Protein AF-A0A2M7BWK6-F1 (afdb_monomer_lite)

Organism: NCBI:txid1974845

Foldseek 3Di:
DFDKDWDDWDWDDDPQWIWIWIWTAGPVRWIKIKIKIFGDDDPPDHTDIDIDIGGPVRVVVVVVVVVPDDPD

Structure (mmCIF, N/CA/C/O backbone):
data_AF-A0A2M7BWK6-F1
#
_entry.id   AF-A0A2M7BWK6-F1
#
loop_
_atom_site.group_PDB
_atom_site.id
_atom_site.type_symbol
_atom_site.label_atom_id
_atom_site.label_alt_id
_atom_site.label_comp_id
_atom_site.label_asym_id
_atom_site.label_entity_id
_atom_site.label_seq_id
_atom_site.pdbx_PDB_ins_code
_atom_site.Cartn_x
_atom_site.Cartn_y
_atom_site.Cartn_z
_atom_site.occupancy
_atom_site.B_iso_or_equiv
_atom_site.auth_seq_id
_atom_site.auth_comp_id
_atom_site.auth_asym_id
_atom_site.auth_atom_id
_atom_site.pdbx_PDB_model_num
ATOM 1 N N . MET A 1 1 ? 6.635 18.750 9.823 1.00 47.97 1 MET A N 1
ATOM 2 C CA . MET A 1 1 ? 6.903 17.367 9.369 1.00 47.97 1 MET A CA 1
ATOM 3 C C . MET A 1 1 ? 6.214 16.431 10.340 1.00 47.97 1 MET A C 1
ATOM 5 O O . MET A 1 1 ? 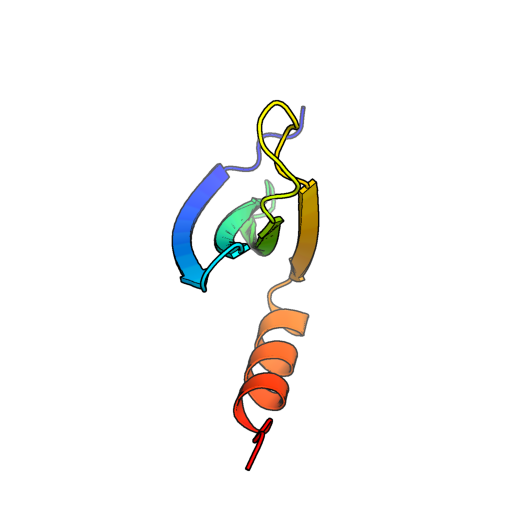6.788 16.071 11.359 1.00 47.97 1 MET A O 1
ATOM 9 N N . ASP A 1 2 ? 4.935 16.150 10.106 1.00 50.75 2 ASP A N 1
ATOM 10 C CA . ASP A 1 2 ? 4.147 15.322 11.011 1.00 50.75 2 ASP A CA 1
ATOM 11 C C . ASP A 1 2 ? 4.687 13.894 11.040 1.00 50.75 2 ASP A C 1
ATOM 13 O O . ASP A 1 2 ? 4.665 13.168 10.047 1.00 50.75 2 ASP A O 1
ATOM 17 N N . THR A 1 3 ? 5.217 13.529 12.202 1.00 54.81 3 THR A N 1
ATOM 18 C CA . THR A 1 3 ? 5.754 12.222 12.567 1.00 54.81 3 THR A CA 1
ATOM 19 C C . THR A 1 3 ? 4.653 11.167 12.483 1.00 54.81 3 THR A C 1
ATOM 21 O O . THR A 1 3 ? 3.975 10.864 13.461 1.00 54.81 3 THR A O 1
ATOM 24 N N . LYS A 1 4 ? 4.433 10.637 11.278 1.00 76.62 4 LYS A N 1
ATOM 25 C CA . LYS A 1 4 ? 3.728 9.373 11.065 1.00 76.62 4 LYS A CA 1
ATOM 26 C C . LYS A 1 4 ? 4.714 8.228 11.268 1.00 76.62 4 LYS A C 1
ATOM 28 O O . LYS A 1 4 ? 5.786 8.224 10.662 1.00 76.62 4 LYS A O 1
ATOM 33 N N . THR A 1 5 ? 4.355 7.257 12.097 1.00 91.62 5 THR A N 1
ATOM 34 C CA . THR A 1 5 ? 5.191 6.072 12.323 1.00 91.62 5 THR A CA 1
ATOM 35 C C . THR A 1 5 ? 4.798 5.001 11.318 1.00 91.62 5 THR A C 1
ATOM 37 O O . THR A 1 5 ? 3.626 4.636 11.239 1.00 91.62 5 THR A O 1
ATOM 40 N N . LYS A 1 6 ? 5.758 4.499 10.534 1.00 94.88 6 LYS A N 1
ATOM 41 C CA . LYS A 1 6 ? 5.539 3.333 9.669 1.00 94.88 6 LYS A CA 1
ATOM 42 C C . LYS A 1 6 ? 5.564 2.073 10.536 1.00 94.88 6 LYS A C 1
ATO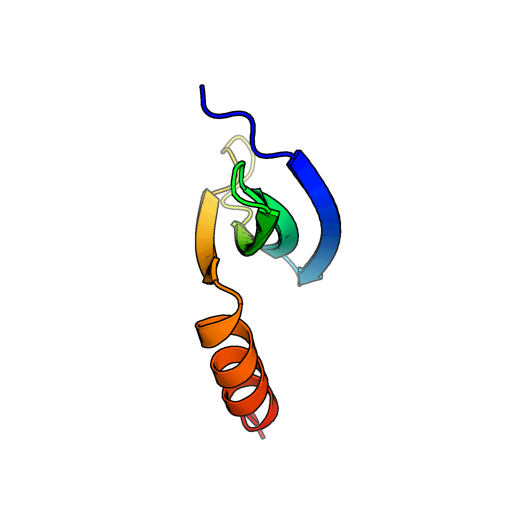M 44 O O . LYS A 1 6 ? 6.546 1.846 11.231 1.00 94.88 6 LYS A O 1
ATOM 49 N N . LEU A 1 7 ? 4.484 1.297 10.509 1.00 96.25 7 LEU A N 1
ATOM 50 C CA . LEU A 1 7 ? 4.316 0.086 11.316 1.00 96.25 7 LEU A CA 1
ATOM 51 C C . LEU A 1 7 ? 4.702 -1.185 10.555 1.00 96.25 7 LEU A C 1
ATOM 53 O O . LEU A 1 7 ? 5.330 -2.065 11.127 1.00 96.25 7 LEU A O 1
ATOM 57 N N . ASP A 1 8 ? 4.309 -1.283 9.284 1.00 97.12 8 ASP A N 1
ATOM 58 C CA . ASP A 1 8 ? 4.539 -2.464 8.445 1.00 97.12 8 ASP A CA 1
ATOM 59 C C . ASP A 1 8 ? 4.701 -2.056 6.972 1.00 97.12 8 ASP A C 1
ATOM 61 O O . ASP A 1 8 ? 4.243 -0.985 6.554 1.00 97.12 8 ASP A O 1
ATOM 65 N N . SER A 1 9 ? 5.362 -2.906 6.189 1.00 97.25 9 SER A N 1
ATOM 66 C CA . SER A 1 9 ? 5.550 -2.744 4.749 1.00 97.25 9 SER A CA 1
ATOM 67 C C . SER A 1 9 ? 5.498 -4.093 4.058 1.00 97.25 9 SER A C 1
ATOM 69 O O . SER A 1 9 ? 6.321 -4.968 4.320 1.00 97.25 9 SER A O 1
ATOM 71 N N . LYS A 1 10 ? 4.582 -4.232 3.104 1.00 98.19 10 LYS A N 1
ATOM 72 C CA . LYS A 1 10 ? 4.539 -5.380 2.195 1.00 98.19 10 LYS A CA 1
ATOM 73 C C . LYS A 1 10 ? 4.639 -4.894 0.763 1.00 98.19 10 LYS A C 1
ATOM 75 O O . LYS A 1 10 ? 4.258 -3.767 0.457 1.00 98.19 10 LYS A O 1
ATOM 80 N N . ASN A 1 11 ? 5.159 -5.729 -0.126 1.00 97.94 11 ASN A N 1
ATOM 81 C CA . ASN A 1 11 ? 5.194 -5.403 -1.543 1.00 97.94 11 ASN A CA 1
ATOM 82 C C . ASN A 1 11 ? 4.988 -6.636 -2.420 1.00 97.94 11 ASN A C 1
ATOM 84 O O . ASN A 1 11 ? 5.245 -7.759 -1.993 1.00 97.94 11 ASN A O 1
ATOM 88 N N . ILE A 1 12 ? 4.509 -6.394 -3.637 1.00 98.12 12 ILE A N 1
ATOM 89 C CA . ILE A 1 12 ? 4.308 -7.409 -4.669 1.00 98.12 12 ILE A CA 1
ATOM 90 C C . ILE A 1 12 ? 4.884 -6.864 -5.973 1.00 98.12 12 ILE A C 1
ATOM 92 O O . ILE A 1 12 ? 4.526 -5.765 -6.404 1.00 98.12 12 ILE A O 1
ATOM 96 N N . LYS A 1 13 ? 5.780 -7.627 -6.603 1.00 97.38 13 LYS A N 1
ATOM 97 C CA . LYS A 1 13 ? 6.330 -7.306 -7.923 1.00 97.38 13 LYS A CA 1
ATOM 98 C C . LYS A 1 13 ? 5.491 -7.976 -9.011 1.00 97.38 13 LYS A C 1
ATOM 100 O O . LYS A 1 13 ? 5.337 -9.191 -9.009 1.00 97.38 13 LYS A O 1
ATOM 105 N N . CYS A 1 14 ? 5.016 -7.180 -9.961 1.00 96.81 14 CYS A N 1
ATOM 106 C CA . CYS A 1 14 ? 4.185 -7.590 -11.090 1.00 96.81 14 CYS A CA 1
ATOM 107 C C . CYS A 1 14 ? 4.788 -7.032 -12.390 1.00 96.81 14 CYS A C 1
ATOM 109 O O . CYS A 1 14 ? 4.427 -5.945 -12.850 1.00 96.81 14 CYS A O 1
ATOM 111 N N . GLY A 1 15 ? 5.754 -7.749 -12.971 1.00 96.00 15 GLY A N 1
ATOM 112 C CA . GLY A 1 15 ? 6.463 -7.307 -14.177 1.00 96.00 15 GLY A CA 1
ATOM 113 C C . GLY A 1 15 ? 7.191 -5.973 -13.967 1.00 96.00 15 GLY A C 1
ATOM 114 O O . GLY A 1 15 ? 8.065 -5.865 -13.105 1.00 96.00 15 GLY A O 1
ATOM 115 N N . TYR A 1 16 ? 6.807 -4.951 -14.740 1.00 96.62 16 TYR A N 1
ATOM 116 C CA . TYR A 1 16 ? 7.354 -3.586 -14.673 1.00 96.62 16 TYR A CA 1
ATOM 117 C C . TYR A 1 16 ? 6.758 -2.723 -13.552 1.00 96.62 16 TYR A C 1
ATOM 119 O O . TYR A 1 16 ? 7.037 -1.524 -13.482 1.00 96.62 16 TYR A O 1
ATOM 127 N N . ARG A 1 17 ? 5.908 -3.295 -12.696 1.00 97.81 17 ARG A N 1
ATOM 128 C CA . ARG A 1 17 ? 5.261 -2.598 -11.582 1.00 97.81 17 ARG A CA 1
ATOM 129 C C . ARG A 1 17 ? 5.605 -3.280 -10.265 1.00 97.81 17 ARG A C 1
ATOM 131 O O . ARG A 1 17 ? 5.667 -4.503 -10.196 1.00 97.81 17 ARG A O 1
ATOM 138 N N . THR A 1 18 ? 5.754 -2.493 -9.212 1.00 98.19 18 THR A N 1
ATOM 139 C CA . THR A 1 18 ? 5.774 -2.975 -7.829 1.00 98.19 18 THR A CA 1
ATOM 140 C C . THR A 1 18 ? 4.698 -2.239 -7.054 1.00 98.19 18 THR A C 1
ATOM 142 O O . THR A 1 18 ? 4.668 -1.009 -7.060 1.00 98.19 18 THR A O 1
ATOM 145 N N . TYR A 1 19 ? 3.832 -2.983 -6.379 1.00 98.38 19 TYR A N 1
ATOM 146 C CA . TYR A 1 19 ? 2.829 -2.434 -5.477 1.00 98.38 19 TYR A CA 1
ATOM 147 C C . TYR A 1 19 ? 3.353 -2.517 -4.050 1.00 98.38 19 TYR A C 1
ATOM 149 O O . TYR A 1 19 ? 3.750 -3.592 -3.608 1.00 98.38 19 TYR A O 1
ATOM 157 N N . PHE A 1 20 ? 3.371 -1.394 -3.341 1.00 98.38 20 PHE A N 1
ATOM 158 C CA . PHE A 1 20 ? 3.747 -1.304 -1.933 1.00 98.38 20 PHE A CA 1
ATOM 159 C C . PHE A 1 20 ? 2.500 -1.059 -1.093 1.00 98.38 20 PHE A C 1
ATOM 161 O O . PHE A 1 20 ? 1.694 -0.201 -1.442 1.00 98.38 20 PHE A O 1
ATOM 168 N N . PHE A 1 21 ? 2.375 -1.776 0.016 1.00 97.88 21 PHE A 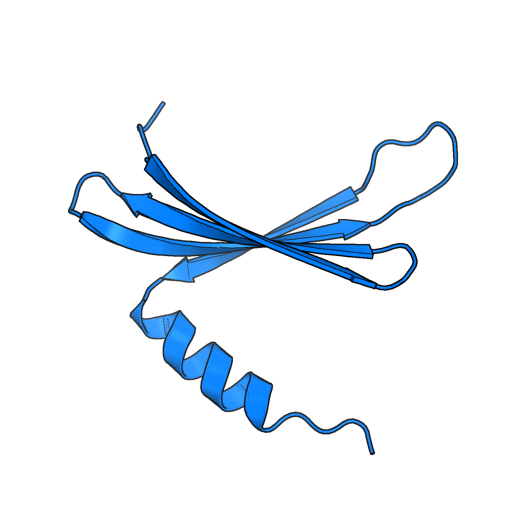N 1
ATOM 169 C CA . PHE A 1 21 ? 1.295 -1.679 0.990 1.00 97.88 21 PHE A CA 1
ATOM 170 C C . PHE A 1 21 ? 1.921 -1.310 2.334 1.00 97.88 21 PHE A C 1
ATOM 172 O O . PHE A 1 21 ? 2.428 -2.170 3.057 1.00 97.88 21 PHE A O 1
ATOM 179 N N . ASP A 1 22 ? 1.930 -0.017 2.642 1.00 98.12 22 ASP A N 1
ATOM 180 C CA . ASP A 1 22 ? 2.575 0.517 3.837 1.00 98.12 22 ASP A CA 1
ATOM 181 C C . ASP A 1 22 ? 1.531 0.881 4.890 1.00 98.12 22 ASP A C 1
ATOM 183 O O . ASP A 1 22 ? 0.644 1.692 4.631 1.00 98.12 22 ASP A O 1
ATOM 187 N N . THR A 1 23 ? 1.653 0.318 6.092 1.00 97.44 23 THR A N 1
ATOM 188 C CA . THR A 1 23 ? 0.772 0.658 7.219 1.00 97.44 23 THR A CA 1
ATOM 189 C C . THR A 1 23 ? 1.423 1.736 8.071 1.00 97.44 23 THR A C 1
ATOM 191 O O . THR A 1 23 ? 2.575 1.595 8.482 1.00 97.44 23 THR A O 1
ATOM 194 N N . TYR A 1 24 ? 0.676 2.790 8.384 1.00 96.44 24 TYR A N 1
ATOM 195 C CA . TYR A 1 24 ? 1.125 3.891 9.231 1.00 96.44 24 TYR A CA 1
ATOM 196 C C . TYR A 1 24 ? 0.197 4.098 10.428 1.00 96.44 24 TYR A C 1
ATOM 198 O O . TYR A 1 24 ? -0.999 3.814 10.360 1.00 96.44 24 TYR A O 1
ATOM 206 N N . GLU A 1 25 ? 0.754 4.647 11.505 1.00 95.00 25 GLU A N 1
ATOM 207 C CA . GLU A 1 25 ? 0.021 5.192 12.648 1.00 95.00 25 GLU A CA 1
ATOM 208 C C . GLU A 1 25 ? 0.160 6.720 12.666 1.00 95.00 25 GLU A C 1
ATOM 210 O O . GLU A 1 25 ? 1.270 7.265 12.614 1.00 95.00 25 GLU A O 1
ATOM 215 N N . ALA A 1 26 ? -0.975 7.415 12.706 1.00 91.62 26 ALA A N 1
ATOM 216 C CA . ALA A 1 26 ? -1.045 8.854 12.913 1.00 91.62 26 ALA A CA 1
ATOM 217 C C . ALA A 1 26 ? -0.855 9.207 14.396 1.00 91.62 26 ALA A C 1
ATOM 219 O O . ALA A 1 26 ? -0.965 8.366 15.288 1.00 91.62 26 ALA A O 1
ATOM 220 N N . LYS A 1 27 ? -0.627 10.493 14.685 1.00 89.31 27 LYS A N 1
ATOM 221 C CA . LYS A 1 27 ? -0.427 10.982 16.062 1.00 89.31 27 LYS A CA 1
ATOM 222 C C . LYS A 1 27 ? -1.599 10.656 16.996 1.00 89.31 27 LYS A C 1
ATOM 224 O O . LYS A 1 27 ? -1.379 10.351 18.161 1.00 89.31 27 LYS A O 1
ATOM 229 N N . ASN A 1 28 ? -2.827 10.667 16.477 1.00 91.38 28 ASN A N 1
ATOM 230 C CA . ASN A 1 28 ? -4.047 10.316 17.212 1.00 91.38 28 ASN A CA 1
ATOM 231 C C . ASN A 1 28 ? -4.281 8.797 17.332 1.00 91.38 28 ASN A C 1
ATOM 233 O O . ASN A 1 28 ? -5.397 8.379 17.624 1.00 91.38 28 ASN A O 1
ATOM 237 N N . LYS A 1 29 ? -3.259 7.972 17.065 1.00 91.19 29 LYS A N 1
ATOM 238 C CA . LYS A 1 29 ? -3.320 6.503 17.084 1.00 91.19 29 LYS A CA 1
ATOM 239 C C . LYS A 1 29 ? -4.228 5.874 16.025 1.00 91.19 29 LYS A C 1
ATOM 241 O O . LYS A 1 29 ? -4.374 4.651 16.006 1.00 91.19 29 LYS A O 1
ATOM 246 N N . SER A 1 30 ? -4.796 6.659 15.104 1.00 91.81 30 SER A N 1
ATOM 247 C CA . SER A 1 30 ? -5.503 6.093 13.959 1.00 91.81 30 SER A CA 1
ATOM 248 C C . SER A 1 30 ? -4.510 5.447 12.99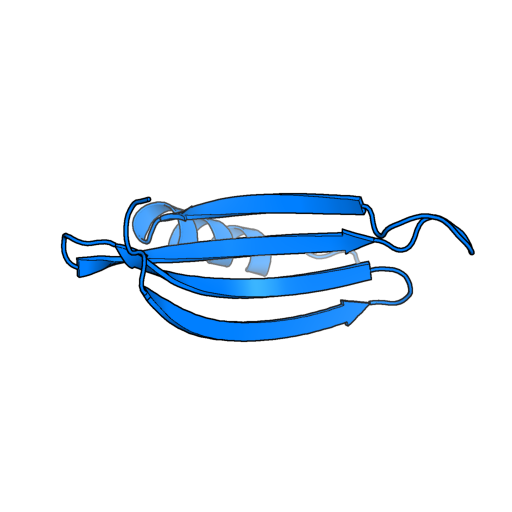2 1.00 91.81 30 SER A C 1
ATOM 250 O O . SER A 1 30 ? -3.390 5.928 12.798 1.00 91.81 30 SER A O 1
ATOM 252 N N . LYS A 1 31 ? -4.916 4.326 12.394 1.00 94.56 31 LYS A N 1
ATOM 253 C CA . LYS A 1 31 ? -4.111 3.595 11.413 1.00 94.56 31 LYS A CA 1
ATOM 254 C C . LYS A 1 31 ? -4.684 3.780 10.018 1.00 94.56 31 LYS A C 1
ATOM 256 O O . LYS A 1 31 ? -5.902 3.824 9.842 1.00 94.56 31 LYS A O 1
ATOM 261 N N . TYR A 1 32 ? -3.795 3.856 9.042 1.00 96.06 32 TYR A N 1
ATOM 262 C CA . TYR A 1 32 ? -4.140 3.941 7.629 1.00 96.06 32 TYR A CA 1
ATOM 263 C C . TYR A 1 32 ? -3.105 3.195 6.791 1.00 96.06 32 TYR A C 1
ATOM 265 O O . TYR A 1 32 ? -1.973 2.965 7.229 1.00 96.06 32 TYR A O 1
ATOM 273 N N . VAL A 1 33 ? -3.506 2.818 5.583 1.00 97.50 33 VAL A N 1
ATOM 274 C CA . VAL A 1 33 ? -2.643 2.155 4.607 1.00 97.50 33 VAL A CA 1
ATOM 275 C C . VAL A 1 33 ? -2.370 3.114 3.458 1.00 97.50 33 VAL A C 1
ATOM 277 O O . VAL A 1 33 ? -3.272 3.796 2.978 1.00 97.50 33 VAL A O 1
ATOM 280 N N . VAL A 1 34 ? -1.122 3.165 3.007 1.00 97.56 34 VAL A N 1
ATOM 281 C CA . VAL A 1 34 ? -0.738 3.810 1.753 1.00 97.56 34 VAL A CA 1
ATOM 282 C C . VAL A 1 34 ? -0.415 2.713 0.751 1.00 97.56 34 VAL A C 1
ATOM 284 O O . VAL A 1 34 ? 0.531 1.949 0.953 1.00 97.56 34 VAL A O 1
ATOM 287 N N . ILE A 1 35 ? -1.194 2.641 -0.326 1.00 97.94 35 ILE A N 1
ATOM 288 C CA . ILE A 1 35 ? -0.928 1.731 -1.441 1.00 97.94 35 ILE A CA 1
ATOM 289 C C . ILE A 1 35 ? -0.227 2.532 -2.528 1.00 97.94 35 ILE A C 1
ATOM 291 O O . ILE A 1 35 ? -0.740 3.560 -2.961 1.00 97.94 35 ILE A O 1
ATOM 295 N N . THR A 1 36 ? 0.955 2.093 -2.951 1.00 98.50 36 THR A N 1
ATOM 296 C CA . THR A 1 36 ? 1.749 2.782 -3.976 1.00 98.50 36 THR A CA 1
ATOM 297 C C . THR A 1 36 ? 2.066 1.854 -5.133 1.00 98.50 36 THR A C 1
ATOM 299 O O . THR A 1 36 ? 2.744 0.851 -4.937 1.00 98.50 36 THR A O 1
ATOM 302 N N . GLU A 1 37 ? 1.657 2.218 -6.344 1.00 98.38 37 GLU A N 1
ATOM 303 C CA . GLU A 1 37 ? 2.227 1.656 -7.568 1.00 98.38 37 GLU A CA 1
ATOM 304 C C . GLU A 1 37 ? 3.554 2.365 -7.856 1.00 98.38 37 GLU A C 1
ATOM 306 O O . GLU A 1 37 ? 3.604 3.590 -7.918 1.00 98.38 37 GLU A O 1
ATOM 311 N N . SER A 1 38 ? 4.624 1.604 -8.063 1.00 98.19 38 SER A N 1
ATOM 312 C CA . SER A 1 38 ? 5.880 2.071 -8.649 1.00 98.19 38 SER A CA 1
ATOM 313 C C . SER A 1 38 ? 6.074 1.389 -9.993 1.00 98.19 38 SER A C 1
ATOM 315 O O . SER A 1 38 ? 6.206 0.168 -10.042 1.00 98.19 38 SER A O 1
ATOM 317 N N . ARG A 1 39 ? 6.103 2.156 -11.080 1.00 97.81 39 ARG A N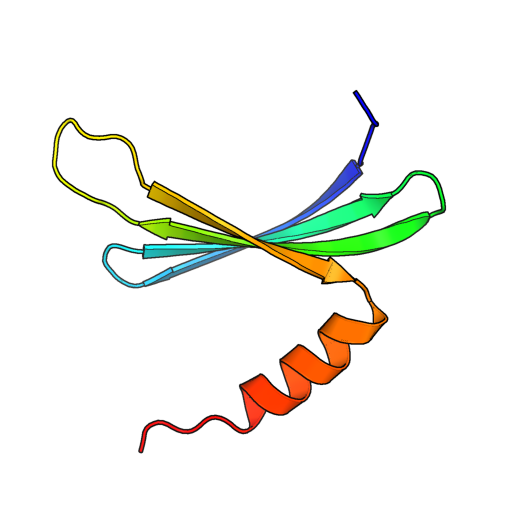 1
ATOM 318 C CA . ARG A 1 39 ? 6.184 1.647 -12.452 1.00 97.81 39 ARG A CA 1
ATOM 319 C C . ARG A 1 39 ? 7.506 2.040 -13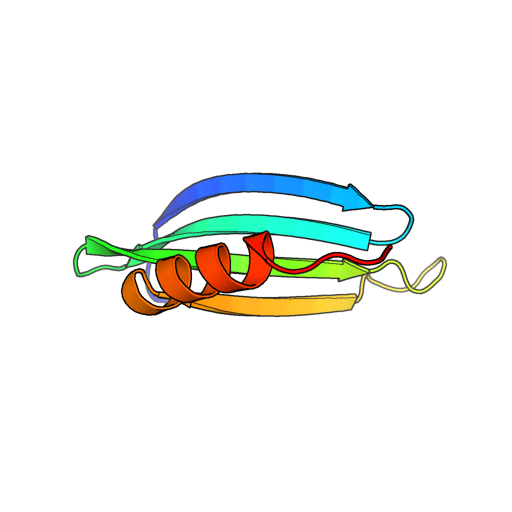.102 1.00 97.81 39 ARG A C 1
ATOM 321 O O . ARG A 1 39 ? 7.878 3.214 -13.095 1.00 97.81 39 ARG A O 1
ATOM 328 N N . PHE A 1 40 ? 8.196 1.059 -13.676 1.00 95.62 40 PHE A N 1
ATOM 329 C CA . PHE A 1 40 ? 9.344 1.290 -14.548 1.00 95.62 40 PHE A CA 1
ATOM 330 C C . PHE A 1 40 ? 8.880 1.994 -15.825 1.00 95.62 40 PHE A C 1
ATOM 332 O O . PHE A 1 40 ? 7.889 1.580 -16.429 1.00 95.62 40 PHE A O 1
ATOM 339 N N . VAL A 1 41 ? 9.576 3.061 -16.219 1.00 94.62 41 VAL A N 1
ATOM 340 C CA . VAL A 1 41 ? 9.239 3.816 -17.433 1.00 94.62 41 VAL A CA 1
ATOM 341 C C . VAL A 1 41 ? 10.160 3.405 -18.571 1.00 94.62 41 VAL A C 1
ATOM 343 O O . VAL A 1 41 ? 9.706 2.797 -19.535 1.00 94.62 41 VAL A O 1
ATOM 346 N N . LYS A 1 42 ? 11.451 3.713 -18.440 1.00 94.94 42 LYS A N 1
ATOM 347 C CA . LYS A 1 42 ? 12.517 3.315 -19.358 1.00 94.94 42 LYS A CA 1
ATOM 348 C C . LYS A 1 42 ? 13.869 3.463 -18.666 1.00 94.94 42 LYS A C 1
ATOM 350 O O . LYS A 1 42 ? 13.964 4.066 -17.597 1.00 94.94 42 LYS A O 1
ATOM 355 N N . GLU A 1 43 ? 14.908 2.910 -19.274 1.00 93.94 43 GLU A N 1
ATOM 356 C CA . GLU A 1 43 ? 16.271 3.028 -18.763 1.00 93.94 43 GLU A CA 1
ATOM 357 C C . GLU A 1 43 ? 16.708 4.499 -18.688 1.00 93.94 43 GLU A C 1
ATOM 359 O O . GLU A 1 43 ? 16.398 5.301 -19.569 1.00 93.94 43 GLU A O 1
ATOM 364 N N . GLY A 1 44 ? 17.373 4.865 -17.591 1.00 94.12 44 GLY A N 1
ATOM 365 C CA . GLY A 1 44 ? 17.774 6.246 -17.313 1.00 94.12 44 GLY A CA 1
ATOM 366 C C . GLY A 1 44 ? 16.657 7.164 -16.800 1.00 94.12 44 GLY A C 1
ATOM 367 O O . GLY A 1 44 ? 16.958 8.272 -16.364 1.00 94.12 44 GLY A O 1
ATOM 368 N N . GLU A 1 45 ? 15.390 6.727 -16.785 1.00 95.31 45 GLU A N 1
ATOM 369 C CA . GLU A 1 45 ? 14.296 7.488 -16.170 1.00 95.31 45 GLU A CA 1
ATOM 370 C C . GLU A 1 45 ? 13.946 6.982 -14.762 1.00 95.31 45 GLU A C 1
ATOM 372 O O . GLU A 1 45 ? 13.978 5.776 -14.496 1.00 95.31 45 GLU A O 1
ATOM 377 N N . PRO A 1 46 ? 13.561 7.886 -13.840 1.00 95.25 46 PRO A N 1
ATOM 378 C CA . PRO A 1 46 ? 13.076 7.482 -12.531 1.00 95.25 46 PRO A CA 1
ATOM 379 C C . PRO A 1 46 ? 11.756 6.709 -12.648 1.00 95.25 46 PRO A C 1
ATOM 381 O O . PRO A 1 46 ? 10.923 6.961 -13.522 1.00 95.25 46 PRO A O 1
ATOM 384 N N . TYR A 1 47 ? 11.528 5.796 -11.705 1.00 96.19 47 TYR A N 1
ATOM 385 C CA . TYR A 1 47 ? 10.244 5.112 -11.577 1.00 96.19 47 TYR A CA 1
ATOM 386 C C . TYR A 1 47 ? 9.123 6.125 -11.323 1.00 96.19 47 TYR A C 1
ATOM 388 O O . TYR A 1 47 ? 9.240 6.998 -10.460 1.00 96.19 47 TYR A O 1
ATOM 396 N N . LYS A 1 48 ? 7.998 5.968 -12.025 1.00 97.81 48 LYS A N 1
ATOM 397 C CA . LYS A 1 48 ? 6.787 6.747 -11.748 1.00 97.81 48 LYS A CA 1
ATOM 398 C C . LYS A 1 48 ? 6.036 6.114 -10.590 1.00 97.81 48 LYS A C 1
ATOM 400 O O . LYS A 1 48 ? 5.770 4.913 -10.614 1.00 97.81 48 LYS A O 1
ATOM 405 N N . ARG A 1 49 ? 5.687 6.923 -9.588 1.00 97.94 49 ARG A N 1
ATOM 406 C CA . ARG A 1 49 ? 4.939 6.475 -8.411 1.00 97.94 49 ARG A CA 1
ATOM 407 C C . ARG A 1 49 ? 3.566 7.128 -8.364 1.00 97.94 49 ARG A C 1
ATOM 409 O O . ARG A 1 49 ? 3.458 8.334 -8.555 1.00 97.94 49 ARG A O 1
ATOM 416 N N . SER A 1 50 ? 2.547 6.325 -8.093 1.00 97.75 50 SER A N 1
ATOM 417 C CA . SER A 1 50 ? 1.184 6.775 -7.814 1.00 97.75 50 SER A CA 1
ATOM 418 C C . SER A 1 50 ? 0.741 6.164 -6.494 1.00 97.75 50 SER A C 1
ATOM 420 O O . SER A 1 50 ? 0.947 4.969 -6.282 1.00 97.75 50 SER A O 1
ATOM 422 N N . SER A 1 51 ? 0.170 6.970 -5.603 1.00 97.88 51 SER A N 1
ATOM 423 C CA . SER A 1 51 ? -0.198 6.542 -4.255 1.00 97.88 51 SER A CA 1
ATOM 424 C C . SER A 1 51 ? -1.642 6.897 -3.945 1.00 97.88 51 SER A C 1
ATOM 426 O O . SER A 1 51 ? -2.095 7.998 -4.248 1.00 97.88 51 SER A O 1
ATOM 428 N N . ILE A 1 52 ? -2.326 5.983 -3.266 1.00 97.44 52 ILE A N 1
ATOM 429 C CA . ILE A 1 52 ? -3.612 6.226 -2.613 1.00 97.44 52 ILE A CA 1
ATOM 430 C C . ILE A 1 52 ? -3.468 5.983 -1.112 1.00 97.44 52 ILE A C 1
ATOM 432 O O . ILE A 1 52 ? -2.642 5.175 -0.677 1.00 97.44 52 ILE A O 1
ATOM 436 N N . ILE A 1 53 ? -4.266 6.693 -0.319 1.00 96.69 53 ILE A N 1
ATOM 437 C CA . ILE A 1 53 ? -4.334 6.532 1.134 1.00 96.69 53 ILE A CA 1
ATOM 438 C C . ILE A 1 53 ? -5.722 6.002 1.469 1.00 96.69 53 ILE A C 1
ATOM 440 O O . ILE A 1 53 ? -6.713 6.577 1.032 1.00 96.69 53 ILE A O 1
ATOM 444 N N . LEU A 1 54 ? -5.781 4.925 2.244 1.00 97.00 54 LEU A N 1
ATOM 445 C CA . LEU A 1 54 ? -7.020 4.339 2.739 1.00 97.00 54 LEU A CA 1
ATOM 446 C C . LEU A 1 54 ? -7.015 4.393 4.263 1.00 97.00 54 LEU A C 1
ATOM 448 O O . LEU A 1 54 ? -6.150 3.798 4.917 1.00 97.00 54 LEU A O 1
ATOM 452 N N . PHE A 1 55 ? -7.982 5.107 4.833 1.00 94.62 55 PHE A N 1
ATOM 453 C CA . PHE A 1 55 ? -8.245 5.045 6.266 1.00 94.62 55 PHE A CA 1
ATOM 454 C C . PHE A 1 55 ? -8.947 3.730 6.613 1.00 94.62 55 PHE A C 1
ATOM 456 O O . PHE A 1 55 ? -9.462 3.032 5.742 1.00 94.62 55 PHE A O 1
ATOM 463 N N . LYS A 1 56 ? -8.951 3.375 7.901 1.00 89.94 56 LYS A N 1
ATOM 464 C CA . LYS A 1 56 ? -9.492 2.097 8.386 1.00 89.94 56 LYS A CA 1
ATOM 465 C C . LYS A 1 56 ? -10.914 1.800 7.880 1.00 89.94 56 LYS A C 1
ATOM 467 O O . LYS A 1 56 ? -11.190 0.657 7.540 1.00 89.94 56 LYS A O 1
ATOM 472 N N . GLU A 1 57 ? -11.786 2.806 7.828 1.00 91.00 57 GLU A N 1
ATOM 473 C CA . GLU A 1 57 ? -13.187 2.658 7.399 1.00 91.00 57 GLU A CA 1
ATOM 474 C C . GLU A 1 57 ? -13.318 2.336 5.903 1.00 91.00 57 GLU A C 1
ATOM 476 O O . GLU A 1 57 ? -14.119 1.484 5.518 1.00 91.00 57 GLU A O 1
ATOM 481 N N . ASP A 1 58 ? -12.491 2.965 5.067 1.00 95.25 58 ASP A N 1
ATOM 482 C CA . ASP A 1 58 ? -12.493 2.752 3.617 1.00 95.25 58 ASP A CA 1
ATOM 483 C C . ASP A 1 58 ? -11.772 1.461 3.229 1.00 95.25 58 ASP A C 1
ATOM 485 O O . ASP A 1 58 ? -12.136 0.812 2.250 1.00 95.25 58 ASP A O 1
ATOM 489 N N . LEU A 1 59 ? -10.759 1.061 4.007 1.00 94.94 59 LEU A N 1
ATOM 490 C CA . LEU A 1 59 ? -9.959 -0.129 3.736 1.00 94.94 59 LEU A CA 1
ATOM 491 C C . LEU A 1 59 ? -10.806 -1.406 3.726 1.00 94.94 59 LEU A C 1
ATOM 493 O O . LEU A 1 59 ? -10.578 -2.272 2.885 1.00 94.94 59 LEU A O 1
ATOM 497 N N . GLU A 1 60 ? -11.765 -1.539 4.642 1.00 92.56 60 GLU A N 1
ATOM 498 C CA . GLU A 1 60 ? -12.612 -2.736 4.704 1.00 92.56 60 GLU A CA 1
ATOM 499 C C . GLU A 1 60 ? -13.551 -2.825 3.494 1.00 92.56 60 GLU A C 1
ATOM 501 O O . GLU A 1 60 ? -13.619 -3.874 2.857 1.00 92.56 60 GLU A O 1
ATOM 506 N N . LYS A 1 61 ? -14.174 -1.710 3.091 1.00 95.31 61 LYS A N 1
ATOM 507 C CA . LYS A 1 61 ? -14.984 -1.652 1.860 1.00 95.31 61 LYS A CA 1
ATOM 508 C C . LYS A 1 61 ? -14.142 -1.925 0.614 1.00 95.31 61 LYS A C 1
ATOM 510 O O . LYS A 1 61 ? -14.567 -2.649 -0.278 1.00 95.31 61 LYS A O 1
ATOM 515 N N . PHE A 1 62 ? -12.930 -1.370 0.568 1.00 96.38 62 PHE A N 1
ATOM 516 C CA . PHE A 1 62 ? -11.999 -1.573 -0.536 1.00 96.38 62 PHE A CA 1
ATOM 517 C C . PHE A 1 62 ? -11.606 -3.046 -0.684 1.00 96.38 62 PHE A C 1
ATOM 519 O O . PHE A 1 62 ? -11.588 -3.556 -1.799 1.00 96.38 62 PHE A O 1
ATOM 526 N N . LYS A 1 63 ? -11.306 -3.743 0.422 1.00 95.50 63 LYS A N 1
ATOM 527 C CA . LYS A 1 63 ? -10.990 -5.181 0.404 1.00 95.50 63 LYS A CA 1
ATOM 528 C C . LYS A 1 63 ? -12.169 -6.021 -0.076 1.00 95.50 63 LYS A C 1
ATOM 530 O O . LYS A 1 63 ? -11.955 -6.927 -0.874 1.00 95.50 63 LYS A O 1
ATOM 535 N N . ASP A 1 64 ? -13.370 -5.728 0.420 1.00 95.38 64 ASP A N 1
ATOM 536 C CA . ASP A 1 64 ? -14.588 -6.450 0.048 1.00 95.38 64 ASP A CA 1
ATOM 537 C C . ASP A 1 64 ? -14.842 -6.351 -1.460 1.00 95.38 64 ASP A C 1
ATOM 539 O O . ASP A 1 64 ? -14.895 -7.373 -2.143 1.00 95.38 64 ASP A O 1
ATOM 543 N N . GLU A 1 65 ? -14.866 -5.135 -2.008 1.00 97.06 65 GLU A N 1
ATOM 544 C CA . GLU A 1 65 ? -15.039 -4.934 -3.450 1.00 97.06 65 GLU A CA 1
ATOM 545 C C . GLU A 1 65 ? -13.886 -5.527 -4.265 1.00 97.06 65 GLU A C 1
ATOM 547 O O . GLU A 1 65 ? -14.129 -6.206 -5.259 1.00 97.06 65 GLU A O 1
ATOM 552 N N . LEU A 1 66 ? -12.632 -5.366 -3.824 1.00 95.56 66 LEU A N 1
ATOM 553 C CA . LEU A 1 66 ? -11.479 -5.960 -4.506 1.00 95.56 66 LEU A CA 1
ATOM 554 C C . LEU A 1 66 ? -11.570 -7.493 -4.571 1.00 95.56 66 LEU A C 1
ATOM 556 O O . LEU A 1 66 ? -11.180 -8.076 -5.578 1.00 95.56 66 LEU A O 1
ATOM 560 N N . SER A 1 67 ? -12.088 -8.145 -3.525 1.00 95.94 67 SER A N 1
ATOM 561 C CA . SER A 1 67 ? -12.218 -9.608 -3.465 1.00 95.94 67 SER A CA 1
ATOM 562 C C . SER A 1 67 ? -13.268 -10.179 -4.422 1.00 95.94 67 SER A C 1
ATOM 564 O O . SER A 1 67 ? -13.193 -11.353 -4.778 1.00 95.94 67 SER A O 1
ATOM 566 N N . LYS A 1 68 ? -14.226 -9.350 -4.855 1.00 96.81 68 LYS A N 1
ATOM 567 C CA . LYS A 1 68 ? -15.290 -9.721 -5.799 1.00 96.81 68 LYS A CA 1
ATOM 568 C C . LYS A 1 68 ? -14.876 -9.545 -7.260 1.00 96.81 68 LYS A C 1
ATOM 570 O O . LYS A 1 68 ? -15.589 -10.005 -8.146 1.00 96.81 68 LYS A O 1
ATOM 575 N N . ILE A 1 69 ? -13.762 -8.859 -7.532 1.00 96.50 69 ILE A N 1
ATOM 576 C CA . ILE A 1 69 ? -13.291 -8.635 -8.901 1.00 96.50 69 ILE A CA 1
ATOM 577 C C . ILE A 1 69 ? -12.738 -9.946 -9.462 1.00 96.50 69 ILE A C 1
ATOM 579 O O . ILE A 1 69 ? -11.792 -10.523 -8.928 1.00 96.50 69 ILE A O 1
ATOM 583 N N . THR A 1 70 ? -13.299 -10.383 -10.584 1.00 93.50 70 THR A N 1
ATOM 584 C CA . THR A 1 70 ? -12.821 -11.518 -11.383 1.00 93.50 70 THR A CA 1
ATOM 585 C C . THR A 1 70 ? -12.547 -11.026 -12.804 1.00 93.50 70 THR A C 1
ATOM 587 O O . THR A 1 70 ? -13.238 -10.130 -13.289 1.00 93.50 70 THR A O 1
ATOM 590 N N . LEU A 1 71 ? -11.493 -11.544 -13.437 1.00 91.81 71 LEU A N 1
ATOM 591 C CA . LEU A 1 71 ? -11.064 -11.159 -14.791 1.00 91.81 71 LEU A CA 1
ATOM 592 C C . LEU A 1 71 ? -11.228 -12.308 -15.803 1.00 91.81 71 LEU A C 1
ATOM 594 O O . LEU A 1 71 ? -10.644 -12.243 -16.885 1.00 91.81 71 LEU A O 1
ATOM 598 N N . ASP A 1 72 ? -12.000 -13.326 -15.420 1.00 79.56 72 ASP A N 1
ATOM 599 C CA . ASP A 1 72 ? -12.338 -14.512 -16.213 1.00 79.56 72 ASP A CA 1
ATOM 600 C C . ASP A 1 72 ? -13.636 -14.305 -17.010 1.00 79.56 72 ASP A C 1
ATOM 602 O O . ASP A 1 72 ? -14.564 -13.650 -16.474 1.00 79.56 72 ASP A O 1
#

Radius of gyration: 14.53 Å; chains: 1; bounding box: 33×32×37 Å

pLDDT: mean 93.44, std 9.56, range [47.97, 98.5]

Sequence (72 aa):
MDTKTKLDSKNIKCGYRTYFFDTYEAKNKSKYVVITESRFVKEGEPYKRSSIILFKEDLEKFKDELSKITLD

InterPro domains:
  IPR006628 Purine-rich element binding protein family [PF11680] (4-70)

Secondary structure (DSSP, 8-state):
---PEEEEEEEEEETTEEEEEEEEE-TTS-EEEEEEEEE--STTSPPEEEEEEEEHHHHHHHHHHHHH----